Protein AF-A0A9W8CG31-F1 (afdb_monomer)

Structure (mmCIF, N/CA/C/O backbone):
data_AF-A0A9W8CG31-F1
#
_entry.id   AF-A0A9W8CG31-F1
#
loop_
_atom_site.group_PDB
_atom_site.id
_atom_site.type_symbol
_atom_site.label_atom_id
_atom_site.label_alt_id
_atom_site.label_comp_id
_atom_site.label_asym_id
_atom_site.label_entity_id
_atom_site.label_seq_id
_atom_site.pdbx_PDB_ins_code
_atom_site.Cartn_x
_atom_site.Cartn_y
_atom_site.Cartn_z
_atom_site.occupancy
_atom_site.B_iso_or_equiv
_atom_site.auth_seq_id
_atom_site.auth_comp_id
_atom_site.auth_asym_id
_atom_site.auth_atom_id
_atom_site.pdbx_PDB_model_num
ATOM 1 N N . ALA A 1 1 ? 11.411 -11.837 -3.229 1.00 66.38 1 ALA A N 1
ATOM 2 C CA . ALA A 1 1 ? 11.703 -10.771 -2.247 1.00 66.38 1 ALA A CA 1
ATOM 3 C C . ALA A 1 1 ? 10.637 -9.671 -2.267 1.00 66.38 1 ALA A C 1
ATOM 5 O O . ALA A 1 1 ? 9.938 -9.518 -1.277 1.00 66.38 1 ALA A O 1
ATOM 6 N N . SER A 1 2 ? 10.424 -8.975 -3.388 1.00 84.88 2 SER A N 1
ATOM 7 C CA . SER A 1 2 ? 9.658 -7.712 -3.421 1.00 84.88 2 SER A CA 1
ATOM 8 C C . SER A 1 2 ? 8.185 -7.811 -3.031 1.00 84.88 2 SER A C 1
ATOM 10 O O . SER A 1 2 ? 7.685 -6.908 -2.375 1.00 84.88 2 SER A O 1
ATOM 12 N N . ILE A 1 3 ? 7.493 -8.905 -3.372 1.00 92.00 3 ILE A N 1
ATOM 13 C CA . ILE A 1 3 ? 6.088 -9.112 -2.973 1.00 92.00 3 ILE A CA 1
ATOM 14 C C . ILE A 1 3 ? 5.961 -9.118 -1.443 1.00 92.00 3 ILE A C 1
ATOM 16 O O . ILE A 1 3 ? 5.177 -8.359 -0.885 1.00 92.00 3 ILE A O 1
ATOM 20 N N . ILE A 1 4 ? 6.774 -9.924 -0.754 1.00 92.81 4 ILE A N 1
ATOM 21 C CA . ILE A 1 4 ? 6.753 -10.003 0.714 1.00 92.81 4 ILE A CA 1
ATOM 22 C C . ILE A 1 4 ? 7.152 -8.658 1.320 1.00 92.81 4 ILE A C 1
ATOM 24 O O . ILE A 1 4 ? 6.493 -8.203 2.247 1.00 92.81 4 ILE A O 1
ATOM 28 N N . SER A 1 5 ? 8.169 -7.987 0.766 1.00 93.56 5 SER A N 1
ATOM 29 C CA . SER A 1 5 ? 8.567 -6.649 1.216 1.00 93.56 5 SER A CA 1
ATOM 30 C C . SER A 1 5 ? 7.391 -5.671 1.183 1.00 93.56 5 SER A C 1
ATOM 32 O O . SER A 1 5 ? 7.120 -5.027 2.188 1.00 93.56 5 SER A O 1
ATOM 34 N N . PHE A 1 6 ? 6.634 -5.613 0.082 1.00 95.88 6 PHE A N 1
ATOM 35 C CA . PHE A 1 6 ? 5.452 -4.753 0.006 1.00 95.88 6 PHE A CA 1
ATOM 36 C C . PHE A 1 6 ? 4.391 -5.132 1.045 1.00 95.88 6 PHE A C 1
ATOM 38 O O . PHE A 1 6 ? 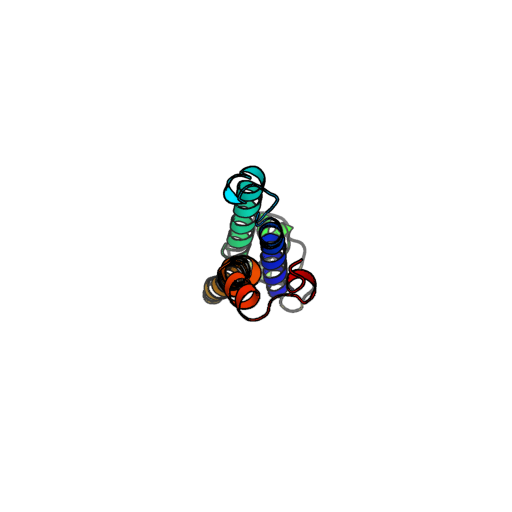3.947 -4.253 1.781 1.00 95.88 6 PHE A O 1
ATOM 45 N N . ILE A 1 7 ? 4.019 -6.415 1.149 1.00 96.56 7 ILE A N 1
ATOM 46 C CA . ILE A 1 7 ? 3.013 -6.879 2.126 1.00 96.56 7 ILE A CA 1
ATOM 47 C C . ILE A 1 7 ? 3.415 -6.464 3.542 1.00 96.56 7 ILE A C 1
ATOM 49 O O . ILE A 1 7 ? 2.649 -5.789 4.232 1.00 96.56 7 ILE A O 1
ATOM 53 N N . SER A 1 8 ? 4.626 -6.834 3.959 1.00 96.31 8 SER A N 1
ATOM 54 C CA . SER A 1 8 ? 5.114 -6.595 5.313 1.00 96.31 8 SER A CA 1
ATOM 55 C C . SER A 1 8 ? 5.219 -5.106 5.627 1.00 96.31 8 SER A C 1
ATOM 57 O O . SER A 1 8 ? 4.856 -4.687 6.723 1.00 96.31 8 SER A O 1
ATOM 59 N N . THR A 1 9 ? 5.664 -4.276 4.678 1.00 96.56 9 THR A N 1
ATOM 60 C CA . THR A 1 9 ? 5.772 -2.830 4.906 1.00 96.56 9 THR A CA 1
ATOM 61 C C . THR A 1 9 ? 4.398 -2.168 5.025 1.00 96.56 9 THR A C 1
ATOM 63 O O . THR A 1 9 ? 4.203 -1.374 5.944 1.00 96.56 9 THR A O 1
ATOM 66 N N . PHE A 1 10 ? 3.419 -2.518 4.179 1.00 97.94 10 PHE A N 1
ATOM 67 C CA . PHE A 1 10 ? 2.044 -2.018 4.334 1.00 97.94 10 PHE A CA 1
ATOM 68 C C . PHE A 1 10 ? 1.448 -2.419 5.691 1.00 97.94 10 PHE A C 1
ATOM 70 O O . PHE A 1 10 ? 0.864 -1.580 6.379 1.00 97.94 10 PHE A O 1
ATOM 77 N N . GLN A 1 11 ? 1.646 -3.672 6.114 1.00 96.94 11 GLN A N 1
ATOM 78 C CA . GLN A 1 11 ? 1.204 -4.157 7.424 1.00 96.94 11 GLN A CA 1
ATOM 79 C C . GLN A 1 11 ? 1.867 -3.394 8.572 1.00 96.94 11 GLN A C 1
ATOM 81 O O . GLN A 1 11 ? 1.181 -2.963 9.496 1.00 96.94 11 GLN A O 1
ATOM 86 N N . PHE A 1 12 ? 3.182 -3.181 8.502 1.00 96.69 12 PHE A N 1
ATOM 87 C CA . PHE A 1 12 ? 3.935 -2.459 9.522 1.00 96.69 12 PHE A CA 1
ATOM 88 C C . PHE A 1 12 ? 3.465 -1.007 9.667 1.00 96.69 12 PHE A C 1
ATOM 90 O O . PHE A 1 12 ? 3.160 -0.565 10.776 1.00 96.69 12 PHE A O 1
ATOM 97 N N . ILE A 1 13 ? 3.325 -0.288 8.546 1.00 97.06 13 ILE A N 1
ATOM 98 C CA . ILE A 1 13 ? 2.805 1.087 8.526 1.00 97.06 13 ILE A CA 1
ATOM 99 C C . ILE A 1 13 ? 1.403 1.130 9.145 1.00 97.06 13 ILE A C 1
ATOM 101 O O . ILE A 1 13 ? 1.113 1.981 9.987 1.00 97.06 13 ILE A O 1
ATOM 105 N N . ASN A 1 14 ? 0.534 0.190 8.764 1.00 97.19 14 ASN A N 1
ATOM 106 C CA . ASN A 1 14 ? -0.828 0.125 9.281 1.00 97.19 14 ASN A CA 1
ATOM 107 C C . ASN A 1 14 ? -0.886 -0.156 10.783 1.00 97.19 14 ASN A C 1
ATOM 109 O O . ASN A 1 14 ? -1.708 0.420 11.490 1.00 97.19 14 ASN A O 1
ATOM 113 N N . ASN A 1 15 ? 0.005 -1.009 11.283 1.00 94.69 15 ASN A N 1
ATOM 114 C CA . ASN A 1 15 ? 0.074 -1.355 12.697 1.00 94.69 15 ASN A CA 1
ATOM 115 C C . ASN A 1 15 ? 0.397 -0.129 13.569 1.00 94.69 15 ASN A C 1
ATOM 117 O O . ASN A 1 15 ? -0.142 0.024 14.666 1.00 94.69 15 ASN A O 1
ATOM 121 N N . GLY A 1 16 ? 1.209 0.794 13.041 1.00 91.56 16 GLY A N 1
ATOM 122 C CA . GLY A 1 16 ? 1.465 2.091 13.664 1.00 91.56 16 GLY A CA 1
ATOM 123 C C . GLY A 1 16 ? 0.190 2.914 13.881 1.00 91.56 16 GLY A C 1
ATOM 124 O O . GLY A 1 16 ? 0.033 3.529 14.934 1.00 91.56 16 GLY A O 1
ATOM 125 N N . LEU A 1 17 ? -0.761 2.886 12.943 1.00 92.44 17 LEU A N 1
ATOM 126 C CA . LEU A 1 17 ? -2.072 3.522 13.119 1.00 92.44 17 LEU A CA 1
ATOM 127 C C . LEU A 1 17 ? -2.958 2.724 14.089 1.00 92.44 17 LEU A C 1
ATOM 129 O O . LEU A 1 17 ? -3.563 3.304 14.993 1.00 92.44 17 LEU A O 1
ATOM 133 N N . LEU A 1 18 ? -2.987 1.397 13.938 1.00 92.50 18 LEU A N 1
ATOM 134 C CA . LEU A 1 18 ? -3.872 0.487 14.668 1.00 92.50 18 LEU A CA 1
ATOM 135 C C . LEU A 1 18 ? -3.716 0.594 16.196 1.00 92.50 18 LEU A C 1
ATOM 137 O O . LEU A 1 18 ? -4.702 0.645 16.931 1.00 92.50 18 LEU A O 1
ATOM 141 N N . PHE A 1 19 ? -2.484 0.695 16.695 1.00 87.44 19 PHE A N 1
ATOM 142 C CA . PHE A 1 19 ? -2.231 0.836 18.135 1.00 87.44 19 PHE A CA 1
ATOM 143 C C . PHE A 1 19 ? -2.480 2.244 18.687 1.00 87.44 19 PHE A C 1
ATOM 145 O O . PHE A 1 19 ? -2.463 2.450 19.900 1.00 87.44 19 PHE A O 1
ATOM 152 N N . ASN A 1 20 ? -2.736 3.225 17.821 1.00 89.50 20 ASN A N 1
ATOM 153 C CA . ASN A 1 20 ? -2.993 4.607 18.212 1.00 89.50 20 ASN A CA 1
ATOM 154 C C . ASN A 1 20 ? -4.484 4.972 18.236 1.00 89.50 20 ASN A C 1
ATOM 156 O O . ASN A 1 20 ? -4.819 6.123 18.528 1.00 89.50 20 ASN A O 1
ATOM 160 N N . TYR A 1 21 ? -5.389 4.015 17.998 1.00 87.38 21 TYR A N 1
ATOM 161 C CA . TYR A 1 21 ? -6.819 4.227 18.211 1.00 87.38 21 TYR A CA 1
ATOM 162 C C . TYR A 1 21 ? -7.106 4.574 19.680 1.00 87.38 21 TYR A C 1
ATOM 164 O O . TYR A 1 21 ? -7.091 3.717 20.564 1.00 87.38 21 TYR A O 1
ATOM 172 N N . GLY A 1 22 ? -7.378 5.855 19.939 1.00 74.00 22 GLY A N 1
ATOM 173 C CA . GLY A 1 22 ? -7.822 6.335 21.244 1.00 74.00 22 GLY A CA 1
ATOM 174 C C . GLY A 1 22 ? -9.179 5.743 21.631 1.00 74.00 22 GLY A C 1
ATOM 175 O O . GLY A 1 22 ? -10.060 5.588 20.784 1.00 74.00 22 GLY A O 1
ATOM 176 N N . HIS A 1 23 ? -9.341 5.409 22.913 1.00 70.88 23 HIS A N 1
ATOM 177 C CA . HIS A 1 23 ? -10.616 4.965 23.479 1.00 70.88 23 HIS A CA 1
ATOM 178 C C . HIS A 1 23 ? -10.906 5.690 24.804 1.00 70.88 23 HIS A C 1
ATOM 180 O O . HIS A 1 23 ? -11.329 6.834 24.779 1.00 70.88 23 HIS A O 1
ATOM 186 N N . LEU A 1 24 ? -10.723 5.049 25.968 1.00 73.06 24 LEU A N 1
ATOM 187 C CA . LEU A 1 24 ? -11.183 5.593 27.262 1.00 73.06 24 LEU A CA 1
ATOM 188 C C . LEU A 1 24 ? -10.287 6.704 27.834 1.00 73.06 24 LEU A C 1
ATOM 190 O O . LEU A 1 24 ? -10.796 7.615 28.472 1.00 73.06 24 LEU A O 1
ATOM 194 N N . HIS A 1 25 ? -8.969 6.623 27.626 1.00 79.94 25 HIS A N 1
ATOM 195 C CA . HIS A 1 25 ? -7.980 7.482 28.303 1.00 79.94 25 HIS A CA 1
ATOM 196 C C . HIS A 1 25 ? -7.211 8.410 27.352 1.00 79.94 25 HIS A C 1
ATOM 198 O O . HIS A 1 25 ? -6.226 9.024 27.749 1.00 79.94 25 HIS A O 1
ATOM 204 N N . ARG A 1 26 ? -7.606 8.483 26.076 1.00 81.81 26 ARG A N 1
ATOM 205 C CA . ARG A 1 26 ? -6.884 9.241 25.046 1.00 81.81 26 ARG A CA 1
ATOM 206 C C . ARG A 1 26 ? -7.865 9.886 24.078 1.00 81.81 26 ARG A C 1
ATOM 208 O O . ARG A 1 26 ? -8.888 9.288 23.753 1.00 81.81 26 ARG A O 1
ATOM 215 N N . ALA A 1 27 ? -7.515 11.078 23.596 1.00 84.88 27 ALA A N 1
ATOM 216 C CA . ALA A 1 27 ? -8.245 11.752 22.531 1.00 84.88 27 ALA A CA 1
ATOM 217 C C . ALA A 1 27 ? -8.340 10.880 21.267 1.00 84.88 27 ALA A C 1
ATOM 219 O O . ALA A 1 27 ? -7.519 9.987 21.035 1.00 84.88 27 ALA A O 1
ATOM 220 N N . ALA A 1 28 ? -9.347 11.158 20.441 1.00 86.94 28 ALA A N 1
ATOM 221 C CA . ALA A 1 28 ? -9.561 10.418 19.210 1.00 86.94 28 ALA A CA 1
ATOM 222 C C . ALA A 1 28 ? -8.354 10.523 18.262 1.00 86.94 28 ALA A C 1
ATOM 224 O O . ALA A 1 28 ? -7.733 11.579 18.130 1.00 86.94 28 ALA A O 1
ATOM 225 N N . TRP A 1 29 ? -8.053 9.416 17.584 1.00 87.69 29 TRP A N 1
ATOM 226 C CA . TRP A 1 29 ? -6.877 9.246 16.723 1.0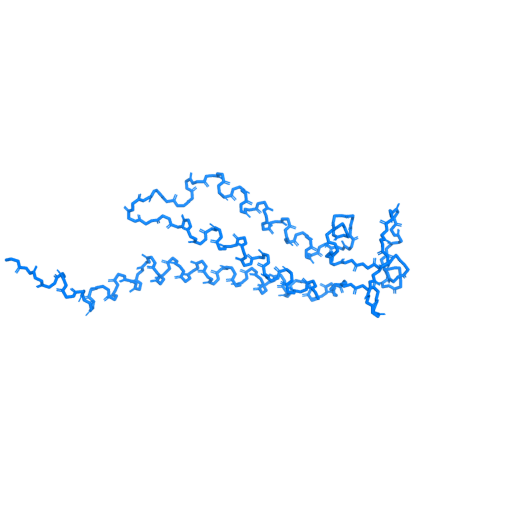0 87.69 29 TRP A CA 1
ATOM 227 C C . TRP A 1 29 ? -6.756 10.320 15.635 1.00 87.69 29 TRP A C 1
ATOM 229 O O . TRP A 1 29 ? -5.656 10.791 15.363 1.00 87.69 29 TRP A O 1
ATOM 239 N N . TYR A 1 30 ? -7.883 10.772 15.075 1.00 88.12 30 TYR A N 1
ATOM 240 C CA . TYR A 1 30 ? -7.911 11.766 14.001 1.00 88.12 30 TYR A CA 1
ATOM 241 C C . TYR A 1 30 ? -7.458 13.168 14.437 1.00 88.12 30 TYR A C 1
ATOM 243 O O . TYR A 1 30 ? -7.195 14.017 13.595 1.00 88.12 30 TYR A O 1
ATOM 251 N N . ARG A 1 31 ? -7.356 13.428 15.749 1.00 91.31 31 ARG A N 1
ATOM 252 C CA . ARG A 1 31 ? -6.803 14.687 16.275 1.00 91.31 31 ARG A CA 1
ATOM 253 C C . ARG A 1 31 ? -5.275 14.704 16.279 1.00 91.31 31 ARG A C 1
ATOM 255 O O . ARG A 1 31 ? -4.680 15.758 16.475 1.00 91.31 31 ARG A O 1
ATOM 262 N N . ASN A 1 32 ? -4.628 13.556 16.083 1.00 92.88 32 ASN A N 1
ATOM 263 C CA . ASN A 1 32 ? -3.178 13.475 15.973 1.00 92.88 32 ASN A CA 1
ATOM 264 C C . ASN A 1 32 ? -2.753 13.682 14.513 1.00 92.88 32 ASN A C 1
ATOM 266 O O . ASN A 1 32 ? -2.496 12.723 13.786 1.00 92.88 32 ASN A O 1
ATOM 270 N N . TYR A 1 33 ? -2.681 14.945 14.088 1.00 93.75 33 TYR A N 1
ATOM 271 C CA . TYR A 1 33 ? -2.330 15.301 12.710 1.00 93.75 33 TYR A CA 1
ATOM 272 C C . TYR A 1 33 ? -0.952 14.785 12.292 1.00 93.75 33 TYR A C 1
ATOM 274 O O . TYR A 1 33 ? -0.797 14.330 11.164 1.00 93.75 33 TYR A O 1
ATOM 282 N N . MET A 1 34 ? 0.028 14.782 13.200 1.00 94.25 34 MET A N 1
ATOM 283 C CA . MET A 1 34 ? 1.370 14.272 12.905 1.00 94.25 34 MET A CA 1
ATOM 284 C C . MET A 1 34 ? 1.330 12.787 12.524 1.00 94.25 34 MET A C 1
ATOM 286 O O . MET A 1 34 ? 1.908 12.396 11.513 1.00 94.25 34 MET A O 1
ATOM 290 N N . LEU A 1 35 ? 0.594 11.972 13.288 1.00 93.25 35 LEU A N 1
ATOM 291 C CA . LEU A 1 35 ? 0.398 10.557 12.969 1.00 93.25 35 LEU A CA 1
ATOM 292 C C . LEU A 1 35 ? -0.277 10.380 11.605 1.00 93.25 35 LEU A C 1
ATOM 294 O O . LEU A 1 35 ? 0.182 9.564 10.811 1.00 93.25 35 LEU A O 1
ATOM 298 N N . LEU A 1 36 ? -1.344 11.138 11.332 1.00 94.75 36 LEU A N 1
ATOM 299 C CA . LEU A 1 36 ? -2.076 11.041 10.067 1.00 94.75 36 LEU A CA 1
ATOM 300 C C . LEU A 1 36 ? -1.206 11.409 8.867 1.00 94.75 36 LEU A C 1
ATOM 302 O O . LEU A 1 36 ? -1.220 10.691 7.872 1.00 94.75 36 LEU A O 1
ATOM 306 N N . ILE A 1 37 ? -0.442 12.498 8.970 1.00 97.00 37 ILE A N 1
ATOM 307 C CA . ILE A 1 37 ? 0.439 12.978 7.901 1.00 97.00 37 ILE A CA 1
ATOM 308 C C . ILE A 1 37 ? 1.522 11.941 7.607 1.00 97.00 37 ILE A C 1
ATOM 310 O O . ILE A 1 37 ? 1.700 11.558 6.453 1.00 97.00 37 ILE A O 1
ATOM 314 N N . VAL A 1 38 ? 2.212 11.441 8.639 1.00 96.50 38 VAL A N 1
ATOM 315 C CA . VAL A 1 38 ? 3.273 10.436 8.467 1.00 96.50 38 VAL A CA 1
ATOM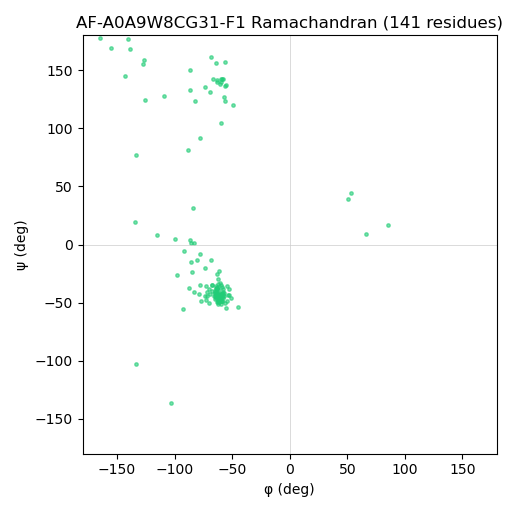 316 C C . VAL A 1 38 ? 2.703 9.134 7.909 1.00 96.50 38 VAL A C 1
ATOM 318 O O . VAL A 1 38 ? 3.256 8.577 6.964 1.00 96.50 38 VAL A O 1
ATOM 321 N N . TRP A 1 39 ? 1.578 8.660 8.445 1.00 96.50 39 TRP A N 1
ATOM 322 C CA . TRP A 1 39 ? 0.929 7.446 7.958 1.00 96.50 39 TRP A CA 1
ATOM 323 C C . TRP A 1 39 ? 0.497 7.583 6.494 1.00 96.50 39 TRP A C 1
ATOM 325 O O . TRP A 1 39 ? 0.836 6.727 5.678 1.00 96.50 39 TRP A O 1
ATOM 335 N N . ALA A 1 40 ? -0.182 8.677 6.138 1.00 97.19 40 ALA A N 1
ATOM 336 C CA . ALA A 1 40 ? -0.634 8.924 4.772 1.00 97.19 40 ALA A CA 1
ATOM 337 C C . ALA A 1 40 ? 0.550 9.024 3.805 1.00 97.19 40 ALA A C 1
ATOM 339 O O . ALA A 1 40 ? 0.533 8.384 2.755 1.00 97.19 40 ALA A O 1
ATOM 340 N N . PHE A 1 41 ? 1.604 9.755 4.182 1.00 98.06 41 PHE A N 1
ATOM 341 C CA . PHE A 1 41 ? 2.834 9.840 3.401 1.00 98.06 41 PHE A CA 1
ATOM 342 C C . PHE A 1 41 ? 3.433 8.456 3.137 1.00 98.06 41 PHE A C 1
ATOM 344 O O . PHE A 1 41 ? 3.702 8.123 1.987 1.00 98.06 41 PHE A O 1
ATOM 351 N N . LEU A 1 42 ? 3.595 7.624 4.171 1.00 97.69 42 LEU A N 1
ATOM 352 C CA . LEU A 1 42 ? 4.187 6.292 4.027 1.00 97.69 42 LEU A CA 1
ATOM 353 C C . LEU A 1 42 ? 3.322 5.364 3.162 1.00 97.69 42 LEU A C 1
ATOM 355 O O . LEU A 1 42 ? 3.852 4.638 2.323 1.00 97.69 42 LEU A O 1
ATOM 359 N N . VAL A 1 43 ? 1.994 5.405 3.314 1.00 97.88 43 VAL A N 1
ATOM 360 C CA . VAL A 1 43 ? 1.066 4.621 2.480 1.00 97.88 43 VAL A CA 1
ATOM 361 C C . VAL A 1 43 ? 1.120 5.070 1.020 1.00 97.88 43 VAL A C 1
ATOM 363 O O . VAL A 1 43 ? 1.181 4.222 0.127 1.00 97.88 43 VAL A O 1
ATOM 366 N N . ILE A 1 44 ? 1.130 6.381 0.760 1.00 97.94 44 ILE A N 1
ATOM 367 C CA . ILE A 1 44 ? 1.242 6.943 -0.593 1.00 97.94 44 ILE A CA 1
ATOM 368 C C . ILE A 1 44 ? 2.595 6.578 -1.203 1.00 97.94 44 ILE A C 1
ATOM 370 O O . ILE A 1 44 ? 2.643 6.094 -2.332 1.00 97.94 44 ILE A O 1
ATOM 374 N N . PHE A 1 45 ? 3.681 6.738 -0.449 1.00 96.69 45 PHE A N 1
ATOM 375 C CA . PHE A 1 45 ? 5.032 6.405 -0.884 1.00 96.69 45 PHE A CA 1
ATOM 376 C C . PHE A 1 45 ? 5.148 4.926 -1.269 1.00 96.69 45 PHE A C 1
ATOM 378 O O . PHE A 1 45 ? 5.590 4.603 -2.371 1.00 96.69 45 PHE A O 1
ATOM 385 N N . MET A 1 46 ? 4.669 4.013 -0.420 1.00 96.50 46 MET A N 1
ATOM 386 C CA . MET A 1 46 ? 4.689 2.581 -0.730 1.00 96.50 46 MET A CA 1
ATOM 387 C C . MET A 1 46 ? 3.754 2.210 -1.885 1.00 96.50 46 MET A C 1
ATOM 389 O O . MET A 1 46 ? 4.091 1.341 -2.689 1.00 96.50 46 MET A O 1
ATOM 393 N N . SER A 1 47 ? 2.609 2.887 -2.014 1.00 96.94 47 SER A N 1
ATOM 394 C CA . SER A 1 47 ? 1.700 2.708 -3.154 1.00 96.94 47 SER A CA 1
ATOM 395 C C . SER A 1 47 ? 2.353 3.145 -4.463 1.00 96.94 47 SER A C 1
ATOM 397 O O . SER A 1 47 ? 2.275 2.421 -5.452 1.00 96.94 47 SER A O 1
ATOM 399 N N . TYR A 1 48 ? 3.056 4.279 -4.457 1.00 95.94 48 TYR A N 1
ATOM 400 C CA . TYR A 1 48 ? 3.828 4.757 -5.599 1.00 95.94 48 TYR A CA 1
ATOM 401 C C . TYR A 1 48 ? 4.910 3.747 -5.992 1.00 95.94 48 TYR A C 1
ATOM 403 O O . TYR A 1 48 ? 4.976 3.343 -7.148 1.00 95.94 48 TYR A O 1
ATOM 411 N N . MET A 1 49 ? 5.695 3.262 -5.029 1.00 95.06 49 MET A N 1
ATOM 412 C CA . MET A 1 49 ? 6.756 2.277 -5.272 1.00 95.06 49 MET A CA 1
ATOM 413 C C . MET A 1 49 ? 6.229 0.956 -5.855 1.00 95.06 49 MET A C 1
ATOM 415 O O . MET A 1 49 ? 6.916 0.310 -6.647 1.00 95.06 49 MET A O 1
ATOM 419 N N . LEU A 1 50 ? 5.011 0.550 -5.483 1.00 96.00 50 LEU A N 1
ATOM 420 C CA . LEU A 1 50 ? 4.375 -0.663 -5.993 1.00 96.00 50 LEU A CA 1
ATOM 421 C C . LEU A 1 50 ? 3.770 -0.482 -7.393 1.00 96.00 50 LEU A C 1
ATOM 423 O O . LEU A 1 50 ? 3.871 -1.382 -8.227 1.00 96.00 50 LEU A O 1
ATOM 427 N N . LEU A 1 51 ? 3.099 0.643 -7.641 1.00 95.50 51 LEU A N 1
ATOM 428 C CA . LEU A 1 51 ? 2.325 0.855 -8.866 1.00 95.50 51 LEU A CA 1
ATOM 429 C C . LEU A 1 51 ? 3.171 1.423 -10.010 1.00 95.50 51 LEU A C 1
ATOM 431 O O . LEU A 1 51 ? 2.976 1.027 -11.164 1.00 95.50 51 LEU A O 1
ATOM 435 N N . ALA A 1 52 ? 4.114 2.315 -9.702 1.00 94.12 52 ALA A N 1
ATOM 436 C CA . ALA A 1 52 ? 4.939 2.977 -10.700 1.00 94.12 52 ALA A CA 1
ATOM 437 C C . ALA A 1 52 ? 5.831 1.989 -11.462 1.00 94.12 52 ALA A C 1
ATOM 439 O O . ALA A 1 52 ? 6.170 0.901 -10.988 1.00 94.12 52 ALA A O 1
ATOM 440 N N . ASP A 1 53 ? 6.215 2.395 -12.669 1.00 93.75 53 ASP A N 1
ATOM 441 C CA . ASP A 1 53 ? 7.242 1.709 -13.443 1.00 93.75 53 ASP A CA 1
ATOM 442 C C . ASP A 1 53 ? 8.631 1.856 -12.798 1.00 93.75 53 ASP A C 1
ATOM 444 O O . ASP A 1 53 ? 8.818 2.735 -11.944 1.00 93.75 53 ASP A O 1
ATOM 448 N N . PRO A 1 54 ? 9.597 0.986 -13.168 1.00 93.38 54 PRO A N 1
ATOM 449 C CA . PRO A 1 54 ? 10.949 1.028 -12.628 1.00 93.38 54 PRO A CA 1
ATOM 450 C C . PRO A 1 54 ? 11.523 2.443 -12.703 1.00 93.38 54 PRO A C 1
ATOM 452 O O . PRO A 1 54 ? 11.626 3.045 -13.770 1.00 93.38 54 PRO A O 1
ATOM 455 N N . ASN A 1 55 ? 11.868 2.989 -11.543 1.00 93.12 55 ASN A N 1
ATOM 456 C CA . ASN A 1 55 ? 12.330 4.363 -11.394 1.00 93.12 55 ASN A CA 1
ATOM 457 C C . ASN A 1 55 ? 13.502 4.422 -10.412 1.00 93.12 55 ASN A C 1
ATOM 459 O O . ASN A 1 55 ? 13.781 3.455 -9.704 1.00 93.12 55 ASN A O 1
ATOM 463 N N . ARG A 1 56 ? 14.188 5.568 -10.357 1.00 93.31 56 ARG A N 1
ATOM 464 C CA . ARG A 1 56 ? 15.388 5.760 -9.524 1.00 93.31 56 ARG A CA 1
ATOM 465 C C . ARG A 1 56 ? 15.162 5.384 -8.061 1.00 93.31 56 ARG A C 1
ATOM 467 O O . ARG A 1 56 ? 15.995 4.697 -7.481 1.00 93.31 56 ARG A O 1
ATOM 474 N N . ILE A 1 57 ? 14.028 5.789 -7.493 1.00 93.12 57 ILE A N 1
ATOM 475 C CA . ILE A 1 57 ? 13.694 5.524 -6.090 1.00 93.12 57 ILE A CA 1
ATOM 476 C C . ILE A 1 57 ? 13.406 4.028 -5.907 1.00 93.12 57 ILE A C 1
ATOM 478 O O . ILE A 1 57 ? 14.043 3.387 -5.077 1.00 93.12 57 ILE A O 1
ATOM 482 N N . GLY A 1 58 ? 12.538 3.448 -6.743 1.00 92.06 58 GLY A N 1
ATOM 483 C CA . GLY A 1 58 ? 12.265 2.004 -6.817 1.00 92.06 58 GLY A CA 1
ATOM 484 C C . GLY A 1 58 ? 13.539 1.168 -6.803 1.00 92.06 58 GLY A C 1
ATOM 485 O O . GLY A 1 58 ? 13.741 0.311 -5.944 1.00 92.06 58 GLY A O 1
ATOM 486 N N . CYS A 1 59 ? 14.445 1.494 -7.717 1.00 92.69 59 CYS A N 1
ATOM 487 C CA . CYS A 1 59 ? 15.714 0.810 -7.888 1.00 92.69 59 CYS A CA 1
ATOM 488 C C . CYS A 1 59 ? 16.688 1.010 -6.724 1.00 92.69 59 CYS A C 1
ATOM 490 O O . CYS A 1 59 ? 17.376 0.054 -6.373 1.00 92.69 59 CYS A O 1
ATOM 492 N N . ALA A 1 60 ? 16.714 2.186 -6.088 1.00 92.56 60 ALA A N 1
ATOM 493 C CA . ALA A 1 60 ? 17.538 2.428 -4.902 1.00 92.56 60 ALA A CA 1
ATOM 494 C C . ALA A 1 60 ? 17.148 1.502 -3.737 1.00 92.56 60 ALA A C 1
ATOM 496 O O . ALA A 1 60 ? 18.016 0.954 -3.064 1.00 92.56 60 ALA A O 1
ATOM 497 N N . PHE A 1 61 ? 15.848 1.245 -3.556 1.00 91.38 61 PHE A N 1
ATOM 498 C CA . PHE A 1 61 ? 15.339 0.276 -2.574 1.00 91.38 61 PHE A CA 1
ATOM 499 C C . PHE A 1 61 ? 15.298 -1.168 -3.097 1.00 91.38 61 PHE A C 1
ATOM 501 O O . PHE A 1 61 ? 14.836 -2.068 -2.396 1.00 91.38 61 PHE A O 1
ATOM 508 N N . ARG A 1 62 ? 15.745 -1.403 -4.338 1.00 92.12 62 ARG A N 1
ATOM 509 C CA . ARG A 1 62 ? 15.617 -2.678 -5.060 1.00 92.12 62 ARG A CA 1
ATOM 510 C C . ARG A 1 62 ? 14.186 -3.233 -5.048 1.00 92.12 62 ARG A C 1
ATOM 512 O O . ARG A 1 62 ? 13.970 -4.439 -4.938 1.00 92.12 62 ARG A O 1
ATOM 519 N N . LEU A 1 63 ? 13.196 -2.356 -5.185 1.00 92.88 63 LEU A N 1
ATOM 520 C CA . LEU A 1 63 ? 11.778 -2.688 -5.288 1.00 92.88 63 LEU A CA 1
ATOM 521 C C . LEU A 1 63 ? 11.285 -2.434 -6.712 1.00 92.88 63 LEU A C 1
ATOM 523 O O . LEU A 1 63 ? 11.445 -1.337 -7.241 1.00 92.88 63 LEU A O 1
ATOM 527 N N . ASN A 1 64 ? 10.650 -3.447 -7.308 1.00 92.25 64 ASN A N 1
ATOM 528 C CA . ASN A 1 64 ? 10.049 -3.370 -8.641 1.00 92.25 64 ASN A CA 1
ATOM 529 C C . ASN A 1 64 ? 11.042 -2.865 -9.714 1.00 92.25 64 ASN A C 1
ATOM 531 O O . ASN A 1 64 ? 10.730 -1.989 -10.516 1.00 92.25 64 ASN A O 1
ATOM 535 N N . CYS A 1 65 ? 12.266 -3.394 -9.689 1.00 93.38 65 CYS A N 1
ATOM 536 C CA . CYS A 1 65 ? 13.381 -2.987 -10.538 1.00 93.38 65 CYS A CA 1
ATOM 537 C C . CYS A 1 65 ? 14.200 -4.217 -10.999 1.00 93.38 65 CYS A C 1
ATOM 539 O O . CYS A 1 65 ? 13.882 -5.358 -10.658 1.00 93.38 65 CYS A O 1
ATOM 541 N N . GLY A 1 66 ? 15.214 -4.010 -11.837 1.00 94.12 66 GLY A N 1
ATOM 542 C CA . GLY A 1 66 ? 16.080 -5.052 -12.383 1.00 94.12 66 GLY A CA 1
ATOM 543 C C . GLY A 1 66 ? 17.356 -4.485 -12.993 1.00 94.12 66 GLY A C 1
ATOM 544 O O . GLY A 1 66 ? 17.545 -3.270 -13.039 1.00 94.12 66 GLY A O 1
ATOM 545 N N . THR A 1 67 ? 18.222 -5.375 -13.467 1.00 94.69 67 THR A N 1
ATOM 546 C CA . THR A 1 67 ? 19.436 -5.037 -14.218 1.00 94.69 67 THR A CA 1
ATOM 547 C C . THR A 1 67 ? 19.070 -4.249 -15.488 1.00 94.69 67 THR A C 1
ATOM 549 O O . THR A 1 67 ? 18.071 -4.589 -16.128 1.00 94.69 67 THR A O 1
ATOM 552 N N . PRO A 1 68 ? 19.858 -3.238 -15.912 1.00 94.56 68 PRO A N 1
ATOM 553 C CA . PRO A 1 68 ? 19.500 -2.376 -17.043 1.00 94.56 68 PRO A CA 1
ATOM 554 C C . PRO A 1 68 ? 19.164 -3.119 -18.345 1.00 94.56 68 PRO A C 1
ATOM 556 O O . PRO A 1 68 ? 18.159 -2.805 -18.974 1.00 94.56 68 PRO A O 1
ATOM 559 N N . SER A 1 69 ? 19.952 -4.135 -18.714 1.00 93.44 69 SER A N 1
ATOM 560 C CA . SER A 1 69 ? 19.718 -4.953 -19.916 1.00 93.44 69 SER A CA 1
ATOM 561 C C . SER A 1 69 ? 18.416 -5.754 -19.846 1.00 93.44 69 SER A C 1
ATOM 563 O O . SER A 1 69 ? 17.701 -5.889 -20.835 1.00 93.44 69 SER A O 1
ATOM 565 N N . VAL A 1 70 ? 18.074 -6.256 -18.659 1.00 94.56 70 VAL A N 1
ATOM 566 C CA . VAL A 1 70 ? 16.837 -7.007 -18.428 1.00 94.56 70 VAL A CA 1
ATOM 567 C C . VAL A 1 70 ? 15.631 -6.073 -18.470 1.00 94.56 70 VAL A C 1
ATOM 569 O O . VAL A 1 70 ? 14.622 -6.410 -19.079 1.00 94.56 70 VAL A O 1
ATOM 572 N N . LEU A 1 71 ? 15.731 -4.874 -17.889 1.00 94.12 71 LEU A N 1
ATOM 573 C CA . LEU A 1 71 ? 14.665 -3.872 -17.972 1.00 94.12 71 LEU A CA 1
ATOM 574 C C . LEU A 1 71 ? 14.358 -3.483 -19.425 1.00 94.12 71 LEU A C 1
ATOM 576 O O . LEU A 1 71 ? 13.188 -3.421 -19.796 1.00 94.12 71 LEU A O 1
ATOM 580 N N . GLU A 1 72 ? 15.391 -3.296 -20.247 1.00 94.88 72 GLU A N 1
ATOM 581 C CA . GLU A 1 72 ? 15.245 -3.030 -21.682 1.00 94.88 72 GLU A CA 1
ATOM 582 C C . GLU A 1 72 ? 14.567 -4.205 -22.408 1.00 94.88 72 GLU A C 1
ATOM 584 O O . GLU A 1 72 ? 13.615 -3.996 -23.158 1.00 94.88 72 GLU A O 1
ATOM 589 N N . SER A 1 73 ? 14.949 -5.450 -22.091 1.00 94.19 73 SER A N 1
ATOM 590 C CA . SER A 1 73 ? 14.295 -6.650 -22.645 1.00 94.19 73 SER A CA 1
ATOM 591 C C . SER A 1 73 ? 12.817 -6.794 -22.250 1.00 94.19 73 SER A C 1
ATOM 593 O O . SER A 1 73 ? 12.032 -7.392 -22.981 1.00 94.19 73 SER A O 1
ATOM 595 N N . LEU A 1 74 ? 12.419 -6.214 -21.113 1.00 93.31 74 LEU A N 1
ATOM 596 C CA . LEU A 1 74 ? 11.032 -6.164 -20.640 1.00 93.31 74 LEU A CA 1
ATOM 597 C C . LEU A 1 74 ? 10.226 -5.007 -21.262 1.00 93.31 74 LEU A C 1
ATOM 599 O O . LEU A 1 74 ? 9.054 -4.832 -20.924 1.00 93.31 74 LEU A O 1
ATOM 603 N N . GLY A 1 75 ? 10.835 -4.212 -22.149 1.00 94.25 75 GLY A N 1
ATOM 604 C CA . GLY A 1 75 ? 10.198 -3.085 -22.832 1.00 94.25 75 GLY A CA 1
ATOM 605 C C . GLY A 1 75 ? 10.213 -1.771 -22.046 1.00 94.25 75 GLY A C 1
ATOM 606 O O . GLY A 1 75 ? 9.442 -0.865 -22.362 1.00 94.25 75 GLY A O 1
ATOM 607 N N . TYR A 1 76 ? 11.055 -1.648 -21.014 1.00 93.75 76 TYR A N 1
ATOM 608 C CA . TYR A 1 76 ? 11.266 -0.379 -20.314 1.00 93.75 76 TYR A CA 1
ATOM 609 C C . TYR A 1 76 ? 12.352 0.460 -20.993 1.00 93.75 76 TYR A C 1
ATOM 611 O O . TYR A 1 76 ? 13.295 -0.097 -21.556 1.00 93.75 76 TYR A O 1
ATOM 619 N N . PRO A 1 77 ? 12.274 1.803 -20.917 1.00 92.56 77 PRO A N 1
ATOM 620 C CA . PRO A 1 77 ? 13.348 2.650 -21.411 1.00 92.56 77 PRO A CA 1
ATOM 621 C C . PRO A 1 77 ? 14.646 2.344 -20.663 1.00 92.56 77 PRO A C 1
ATOM 623 O O . PRO A 1 77 ? 14.646 2.155 -19.441 1.00 92.56 77 PRO A O 1
ATOM 626 N N . LYS A 1 78 ? 15.759 2.333 -21.401 1.00 91.81 78 LYS A N 1
ATOM 627 C CA . LYS A 1 78 ? 17.085 2.112 -20.829 1.00 91.81 78 LYS A CA 1
ATOM 628 C C . LYS A 1 78 ? 17.364 3.148 -19.725 1.00 91.81 78 LYS A C 1
ATOM 630 O O . LYS A 1 78 ? 17.306 4.352 -19.995 1.00 91.81 78 LYS A O 1
ATOM 635 N N . PRO A 1 79 ? 17.670 2.719 -18.488 1.00 93.12 79 PRO A N 1
ATOM 636 C CA . PRO A 1 79 ? 17.944 3.639 -17.390 1.00 93.12 79 PRO A CA 1
ATOM 637 C C . PRO A 1 79 ? 19.143 4.551 -17.682 1.00 93.12 79 PRO A C 1
ATOM 639 O O . PRO A 1 79 ? 20.178 4.094 -18.160 1.00 93.12 79 PRO A O 1
ATOM 642 N N . THR A 1 80 ? 19.030 5.836 -17.334 1.00 93.25 80 THR A N 1
ATOM 643 C CA . THR A 1 80 ? 20.122 6.828 -17.465 1.00 93.25 80 THR A CA 1
ATOM 644 C C . THR A 1 80 ? 21.055 6.874 -16.253 1.00 93.25 80 THR A C 1
ATOM 646 O O . THR A 1 80 ? 21.931 7.729 -16.169 1.00 93.25 80 THR A O 1
ATOM 649 N N . TRP A 1 81 ? 20.844 5.995 -15.275 1.00 92.81 81 TRP A N 1
ATOM 650 C CA . TRP A 1 81 ? 21.597 5.927 -14.026 1.00 92.81 81 TRP A CA 1
ATOM 651 C C . TRP A 1 81 ? 22.138 4.516 -13.810 1.00 92.81 81 TRP A C 1
ATOM 653 O O . TRP A 1 81 ? 21.613 3.545 -14.357 1.00 92.81 81 TRP A O 1
ATOM 663 N N . TYR A 1 82 ? 23.177 4.406 -12.984 1.00 93.12 82 TYR A N 1
ATOM 664 C CA . TYR A 1 82 ? 23.755 3.117 -12.628 1.00 93.12 82 TYR A CA 1
ATOM 665 C C . TYR A 1 82 ? 22.796 2.306 -11.748 1.00 93.12 82 TYR A C 1
ATOM 667 O O . TYR A 1 82 ? 22.271 2.807 -10.752 1.00 93.12 82 TYR A O 1
ATOM 675 N N . ILE A 1 83 ? 22.584 1.044 -12.121 1.00 93.25 83 ILE A N 1
ATOM 676 C CA . ILE A 1 83 ? 21.862 0.052 -11.327 1.00 93.25 83 ILE A CA 1
ATOM 677 C C . ILE A 1 83 ? 22.788 -1.147 -11.191 1.00 93.25 83 ILE A C 1
ATOM 679 O O . ILE A 1 83 ? 23.247 -1.700 -12.190 1.00 93.25 83 ILE A O 1
ATOM 683 N N . GLU A 1 84 ? 23.050 -1.538 -9.953 1.00 91.12 84 GLU A N 1
ATOM 684 C CA . GLU A 1 84 ? 23.866 -2.708 -9.666 1.00 91.12 84 GLU A CA 1
ATOM 685 C C . GLU A 1 84 ? 23.197 -3.987 -10.208 1.00 91.12 84 GLU A C 1
ATOM 687 O O . GLU A 1 84 ? 21.972 -4.128 -10.088 1.00 91.12 84 GLU A O 1
ATOM 692 N N . PRO A 1 85 ? 23.964 -4.925 -10.796 1.00 91.81 85 PRO A N 1
ATOM 693 C CA . PRO A 1 85 ? 23.413 -6.175 -11.297 1.00 91.81 85 PRO A CA 1
ATOM 694 C C . PRO A 1 85 ? 22.664 -6.955 -10.214 1.00 91.81 85 PRO A C 1
ATOM 696 O O . PRO A 1 85 ? 23.118 -7.098 -9.077 1.00 91.81 85 PRO A O 1
ATOM 699 N N . TYR A 1 86 ? 21.498 -7.481 -10.574 1.00 91.00 86 TYR A N 1
ATOM 700 C CA . TYR A 1 86 ? 20.696 -8.283 -9.660 1.00 91.00 86 TYR A CA 1
ATOM 701 C C . TYR A 1 86 ? 21.316 -9.668 -9.464 1.00 91.00 86 TYR A C 1
ATOM 703 O O . TYR A 1 86 ? 21.684 -10.341 -10.422 1.00 91.00 86 TYR A O 1
ATOM 711 N N . ASN A 1 87 ? 21.367 -10.124 -8.212 1.00 88.88 87 ASN A N 1
ATOM 712 C CA . ASN A 1 87 ? 21.927 -11.421 -7.822 1.00 88.88 87 ASN A CA 1
ATOM 713 C C . ASN A 1 87 ? 20.931 -12.589 -7.971 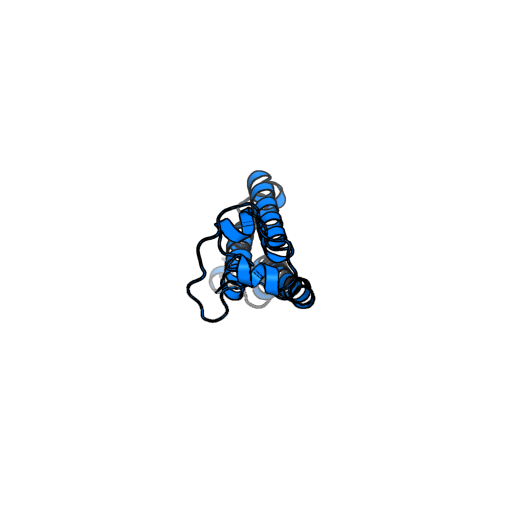1.00 88.88 87 ASN A C 1
ATOM 715 O O . ASN A 1 87 ? 20.953 -13.534 -7.184 1.00 88.88 87 ASN A O 1
ATOM 719 N N . ASN A 1 88 ? 20.015 -12.516 -8.936 1.00 87.62 88 ASN A N 1
ATOM 720 C CA . ASN A 1 88 ? 19.039 -13.567 -9.201 1.00 87.62 88 ASN A CA 1
ATOM 721 C C . ASN A 1 88 ? 19.067 -13.983 -10.674 1.00 87.62 88 ASN A C 1
ATOM 723 O O . ASN A 1 88 ? 19.430 -13.200 -11.544 1.00 87.62 88 ASN A O 1
ATOM 727 N N . ILE A 1 89 ? 18.639 -15.217 -10.954 1.00 89.69 89 ILE A N 1
ATOM 728 C CA . ILE A 1 89 ? 18.676 -15.801 -12.308 1.00 89.69 89 ILE A CA 1
ATOM 729 C C . ILE A 1 89 ? 17.844 -14.974 -13.301 1.00 89.69 89 ILE A C 1
ATOM 731 O O . ILE A 1 89 ? 18.219 -14.826 -14.457 1.00 89.69 89 ILE A O 1
ATOM 735 N N . LEU A 1 90 ? 16.731 -14.396 -12.839 1.00 90.56 90 LEU A N 1
ATOM 736 C CA . LEU A 1 90 ? 15.870 -13.545 -13.664 1.00 90.56 90 LEU A CA 1
ATOM 737 C C . LEU A 1 90 ? 16.475 -12.158 -13.939 1.00 90.56 90 LEU A C 1
ATOM 739 O O . LEU A 1 90 ? 16.032 -11.475 -14.851 1.00 90.56 90 LEU A O 1
ATOM 743 N N . GLY A 1 91 ? 17.431 -11.692 -13.136 1.00 92.75 91 GLY A N 1
ATOM 744 C CA . GLY A 1 91 ? 17.993 -10.343 -13.217 1.00 92.75 91 GLY A CA 1
ATOM 745 C C . GLY A 1 91 ? 17.017 -9.204 -12.879 1.00 92.75 91 GLY A C 1
ATOM 746 O O . GLY A 1 91 ? 17.346 -8.040 -13.102 1.00 92.75 91 GLY A O 1
ATOM 747 N N . HIS A 1 92 ? 15.816 -9.492 -12.363 1.00 93.88 92 HIS A N 1
ATOM 748 C CA . HIS A 1 92 ? 14.836 -8.479 -11.964 1.00 93.88 92 HIS A CA 1
ATOM 749 C C . HIS A 1 92 ? 13.862 -8.977 -10.891 1.00 93.88 92 HIS A C 1
ATOM 751 O O . HIS A 1 92 ? 13.782 -10.166 -10.576 1.00 93.88 92 HIS A O 1
ATOM 757 N N . ASN A 1 93 ? 13.095 -8.047 -10.327 1.00 93.75 93 ASN A N 1
ATOM 758 C CA . ASN A 1 93 ? 11.952 -8.316 -9.457 1.00 93.75 93 ASN A CA 1
ATOM 759 C C . ASN A 1 93 ? 10.710 -7.473 -9.810 1.00 93.75 93 ASN A C 1
ATOM 761 O O . ASN A 1 93 ? 9.803 -7.306 -8.991 1.00 93.75 93 ASN A O 1
ATOM 765 N N . VAL A 1 94 ? 10.690 -6.945 -11.038 1.00 93.81 94 VAL A N 1
ATOM 766 C CA . VAL A 1 94 ? 9.568 -6.197 -11.609 1.00 93.81 94 VAL A CA 1
ATOM 767 C C . VAL A 1 94 ? 8.284 -7.028 -11.589 1.00 93.81 94 VAL A C 1
ATOM 769 O O . VAL A 1 94 ? 8.244 -8.144 -12.105 1.00 93.81 94 VAL A O 1
ATOM 772 N N . ILE A 1 95 ? 7.223 -6.462 -11.019 1.00 94.06 95 ILE A N 1
ATOM 773 C CA . ILE A 1 95 ? 5.886 -7.058 -10.996 1.00 94.06 95 ILE A CA 1
ATOM 774 C C . ILE A 1 95 ? 5.162 -6.658 -12.293 1.00 94.06 95 ILE A C 1
ATOM 776 O O . ILE A 1 95 ? 5.172 -5.468 -12.628 1.00 94.06 95 ILE A O 1
ATOM 780 N N . PRO A 1 96 ? 4.501 -7.587 -13.013 1.00 92.94 96 PRO A N 1
ATOM 781 C CA . PRO A 1 96 ? 3.730 -7.260 -14.213 1.00 92.94 96 PRO A CA 1
ATOM 782 C C . PRO A 1 96 ? 2.665 -6.190 -13.951 1.00 92.94 96 PRO A C 1
ATOM 784 O O . PRO A 1 96 ? 1.943 -6.267 -12.953 1.00 92.94 96 PRO A O 1
ATOM 787 N N . LYS A 1 97 ? 2.522 -5.220 -14.866 1.00 89.94 97 LYS A N 1
ATOM 788 C CA . LYS A 1 97 ? 1.626 -4.054 -14.709 1.00 89.94 97 LYS A CA 1
ATOM 789 C C . LYS A 1 97 ? 0.193 -4.444 -14.321 1.00 89.94 97 LYS A C 1
ATOM 791 O O . LYS A 1 97 ? -0.354 -3.896 -13.369 1.00 89.94 97 LYS A O 1
ATOM 796 N N . ALA A 1 98 ? -0.376 -5.449 -14.991 1.00 89.75 98 ALA A N 1
ATOM 797 C CA . ALA A 1 98 ? -1.732 -5.938 -14.720 1.00 89.75 98 ALA A CA 1
ATOM 798 C C . ALA A 1 98 ? -1.907 -6.513 -13.299 1.00 89.75 98 ALA A C 1
ATOM 800 O O . ALA A 1 98 ? -2.989 -6.434 -12.716 1.00 89.75 98 ALA A O 1
ATOM 801 N N . SER A 1 99 ? -0.842 -7.073 -12.719 1.00 93.81 99 SER A N 1
ATOM 802 C CA . SER A 1 99 ? -0.868 -7.677 -11.385 1.00 93.81 99 SER A CA 1
ATOM 803 C C . SER A 1 99 ? -0.652 -6.657 -10.266 1.00 93.81 99 SER A C 1
ATOM 805 O O . SER A 1 99 ? -1.106 -6.894 -9.148 1.00 93.81 99 SER A O 1
ATOM 807 N N . ARG A 1 100 ? -0.010 -5.511 -10.544 1.00 95.00 100 ARG A N 1
ATOM 808 C CA . ARG A 1 100 ? 0.298 -4.480 -9.534 1.00 95.00 100 ARG A CA 1
ATOM 809 C C . ARG A 1 100 ? -0.953 -3.938 -8.854 1.00 95.00 100 ARG A C 1
ATOM 811 O O . ARG A 1 100 ? -0.981 -3.870 -7.632 1.00 95.00 100 ARG A O 1
ATOM 818 N N . TYR A 1 101 ? -2.000 -3.620 -9.616 1.00 95.06 101 TYR A N 1
ATOM 819 C CA . TYR A 1 101 ? -3.250 -3.088 -9.059 1.00 95.06 101 TYR A CA 1
ATOM 820 C C . TYR A 1 101 ? -4.002 -4.112 -8.211 1.00 95.06 101 TYR A C 1
ATOM 822 O O . TYR A 1 101 ? -4.500 -3.772 -7.141 1.00 95.06 101 TYR A O 1
ATOM 830 N N . LYS A 1 102 ? -4.037 -5.379 -8.647 1.00 96.06 102 LYS A N 1
ATOM 831 C CA . LYS A 1 102 ? -4.622 -6.471 -7.854 1.00 96.06 102 LYS A CA 1
ATOM 832 C C . LYS A 1 102 ? -3.870 -6.626 -6.536 1.00 96.06 102 LYS A C 1
ATOM 834 O O . LYS A 1 102 ? -4.477 -6.683 -5.473 1.00 96.06 102 LYS A O 1
ATOM 839 N N . PHE A 1 103 ? -2.542 -6.638 -6.610 1.00 96.69 103 PHE A N 1
ATOM 840 C CA . PHE A 1 103 ? -1.689 -6.791 -5.443 1.00 96.69 103 PHE A CA 1
ATOM 841 C C . PHE A 1 103 ? -1.784 -5.599 -4.478 1.00 96.69 103 PHE A C 1
ATOM 843 O O . PHE A 1 103 ? -1.960 -5.794 -3.278 1.00 96.69 103 PHE A O 1
ATOM 850 N N . TRP A 1 104 ? -1.775 -4.371 -4.995 1.00 97.50 104 TRP A N 1
ATOM 851 C CA . TRP A 1 104 ? -2.035 -3.163 -4.214 1.00 97.50 104 TRP A CA 1
ATOM 852 C C . TRP A 1 104 ? -3.407 -3.217 -3.532 1.00 97.50 104 TRP A C 1
ATOM 854 O O . TRP A 1 104 ? -3.510 -2.944 -2.337 1.00 97.50 104 TRP A O 1
ATOM 864 N N . GLY A 1 105 ? -4.438 -3.659 -4.259 1.00 97.31 105 GLY A N 1
ATOM 865 C CA . GLY A 1 105 ? -5.779 -3.870 -3.721 1.00 97.31 105 GLY A CA 1
ATOM 866 C C . GLY A 1 105 ? -5.803 -4.858 -2.553 1.00 97.31 105 GLY A C 1
ATOM 867 O O . GLY A 1 105 ? -6.459 -4.587 -1.552 1.00 97.31 105 GLY A O 1
ATOM 868 N N . TYR A 1 106 ? -5.038 -5.954 -2.618 1.00 97.38 106 TYR A N 1
ATOM 869 C CA . TYR A 1 106 ? -4.893 -6.876 -1.485 1.00 97.38 106 TYR A CA 1
ATOM 870 C C . TYR A 1 106 ? -4.232 -6.216 -0.268 1.00 97.38 106 TYR A C 1
ATOM 872 O O . TYR A 1 106 ? -4.713 -6.397 0.851 1.00 97.38 106 TYR A O 1
ATOM 880 N N . CYS A 1 107 ? -3.169 -5.430 -0.465 1.00 98.06 107 CYS A N 1
ATOM 881 C CA . CYS A 1 107 ? -2.495 -4.720 0.625 1.00 98.06 107 CYS A CA 1
ATOM 882 C C . CYS A 1 107 ? -3.428 -3.705 1.301 1.00 98.06 107 CYS A C 1
ATOM 884 O O . CYS A 1 107 ? -3.613 -3.751 2.517 1.00 98.06 107 CYS A O 1
ATOM 886 N N . ILE A 1 108 ? -4.071 -2.831 0.521 1.00 98.19 108 ILE A N 1
ATOM 887 C CA . ILE A 1 108 ? -5.008 -1.830 1.048 1.00 98.19 108 ILE A CA 1
ATOM 888 C C . ILE A 1 108 ? -6.241 -2.496 1.661 1.00 98.19 108 ILE A C 1
ATOM 890 O O . ILE A 1 108 ? -6.663 -2.116 2.750 1.00 98.19 108 ILE A O 1
ATOM 894 N N . GLY A 1 109 ? -6.788 -3.531 1.023 1.00 98.19 109 GLY A N 1
ATOM 895 C CA . GLY A 1 109 ? -7.912 -4.299 1.555 1.00 98.19 109 GLY A CA 1
ATOM 896 C C . GLY A 1 109 ? -7.596 -4.930 2.912 1.00 98.19 109 GLY A C 1
ATOM 897 O O . GLY A 1 109 ? -8.406 -4.845 3.833 1.00 98.19 109 GLY A O 1
ATOM 898 N N . ASN A 1 110 ? -6.394 -5.489 3.083 1.00 97.94 110 ASN A N 1
ATOM 899 C CA . ASN A 1 110 ? -5.934 -6.016 4.369 1.00 97.94 110 ASN A CA 1
ATOM 900 C C . ASN A 1 110 ? -5.817 -4.917 5.441 1.00 97.94 110 ASN A C 1
ATOM 902 O O . ASN A 1 110 ? -6.263 -5.107 6.578 1.00 97.94 110 ASN A O 1
ATOM 906 N N . MET A 1 111 ? -5.278 -3.748 5.083 1.00 97.94 111 MET A N 1
ATOM 907 C CA . MET A 1 111 ? -5.231 -2.599 5.988 1.00 97.94 111 MET A CA 1
ATOM 908 C C . MET A 1 111 ? -6.636 -2.151 6.402 1.00 97.94 111 MET A C 1
ATOM 910 O O . MET A 1 111 ? -6.906 -1.970 7.587 1.00 97.94 111 MET A O 1
ATOM 914 N N . LEU A 1 112 ? -7.562 -2.008 5.454 1.00 97.62 112 LEU A N 1
ATOM 915 C CA . LEU A 1 112 ? -8.944 -1.6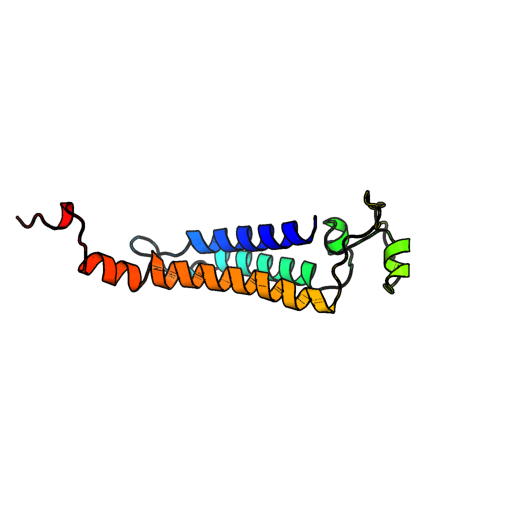20 5.740 1.00 97.62 112 LEU A CA 1
ATOM 916 C C . LEU A 1 112 ? -9.636 -2.641 6.650 1.00 97.62 112 LEU A C 1
ATOM 918 O O . LEU A 1 112 ? -10.227 -2.258 7.658 1.00 97.62 112 LEU A O 1
ATOM 922 N N . ALA A 1 113 ? -9.507 -3.935 6.350 1.00 97.88 113 ALA A N 1
ATOM 923 C CA . ALA A 1 113 ? -10.099 -5.007 7.144 1.00 97.88 113 ALA A CA 1
ATOM 924 C C . ALA A 1 113 ? -9.606 -4.994 8.601 1.00 97.88 113 ALA A C 1
ATOM 926 O O . ALA A 1 113 ? -10.403 -5.126 9.529 1.00 97.88 113 ALA A O 1
ATOM 927 N N . THR A 1 114 ? -8.307 -4.782 8.818 1.00 96.69 114 THR A N 1
ATOM 928 C CA . THR A 1 114 ? -7.727 -4.726 10.170 1.00 96.69 114 THR A CA 1
ATOM 929 C C . THR A 1 114 ? -8.152 -3.471 10.938 1.0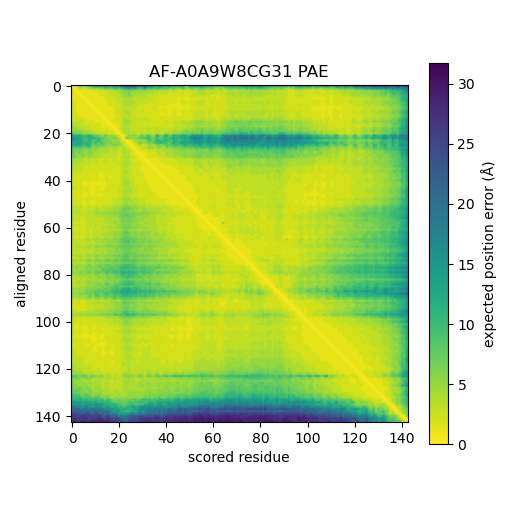0 96.69 114 THR A C 1
ATOM 931 O O . THR A 1 114 ? -8.478 -3.572 12.121 1.00 96.69 114 THR A O 1
ATOM 934 N N . ASN A 1 115 ? -8.257 -2.310 10.283 1.00 95.44 115 ASN A N 1
ATOM 935 C CA . ASN A 1 115 ? -8.805 -1.104 10.916 1.00 95.44 115 ASN A CA 1
ATOM 936 C C . ASN A 1 115 ? -10.285 -1.281 11.294 1.00 95.44 115 ASN A C 1
ATOM 938 O O . ASN A 1 115 ? -10.679 -0.957 12.416 1.00 95.44 115 ASN A O 1
ATOM 942 N N . LEU A 1 116 ? -11.102 -1.855 10.402 1.00 95.75 116 LEU A N 1
ATOM 943 C CA . LEU A 1 116 ? -12.505 -2.170 10.690 1.00 95.75 116 LEU A CA 1
ATOM 944 C C . LEU A 1 116 ? -12.632 -3.152 11.856 1.00 95.75 116 LEU A C 1
ATOM 946 O O . LEU A 1 116 ? -13.457 -2.940 12.742 1.00 95.75 116 LEU A O 1
ATOM 950 N N . TRP A 1 117 ? -11.789 -4.184 11.906 1.00 95.56 117 TRP A N 1
ATOM 951 C CA . TRP A 1 117 ? -11.736 -5.111 13.034 1.00 95.56 117 TRP A CA 1
ATOM 952 C C . TRP A 1 117 ? -11.423 -4.389 14.350 1.00 95.56 117 TRP A C 1
ATOM 954 O O . TRP A 1 117 ? -12.134 -4.556 15.343 1.00 95.56 117 TRP A O 1
ATOM 964 N N . GLN A 1 118 ? -10.401 -3.533 14.364 1.00 94.06 118 GLN A N 1
ATOM 965 C CA . GLN A 1 118 ? -10.021 -2.785 15.559 1.00 94.06 118 GLN A CA 1
ATOM 966 C C . GLN A 1 118 ? -11.148 -1.858 16.038 1.00 94.06 118 GLN A C 1
ATOM 968 O O . GLN A 1 118 ? -11.460 -1.814 17.231 1.00 94.06 118 GLN A O 1
ATOM 973 N N . VAL A 1 119 ? -11.790 -1.132 15.121 1.00 91.94 119 VAL A N 1
ATOM 974 C CA . VAL A 1 119 ? -12.853 -0.179 15.460 1.00 91.94 119 VAL A CA 1
ATOM 975 C C . VAL A 1 119 ? -14.141 -0.892 15.859 1.00 91.94 119 VAL A C 1
ATOM 977 O O . VAL A 1 119 ? -14.713 -0.558 16.892 1.00 91.94 119 VAL A O 1
ATOM 980 N N . LEU A 1 120 ? -14.603 -1.882 15.094 1.00 94.50 120 LEU A N 1
ATOM 981 C CA . LEU A 1 120 ? -15.905 -2.518 15.310 1.00 94.50 120 LEU A CA 1
ATOM 982 C C . LEU A 1 120 ? -15.860 -3.612 16.381 1.00 94.50 120 LEU A C 1
ATOM 984 O O . LEU A 1 120 ? -16.779 -3.725 17.200 1.00 94.50 120 LEU A O 1
ATOM 988 N N . VAL A 1 121 ? -14.794 -4.416 16.386 1.00 94.12 121 VAL A N 1
ATOM 989 C CA . VAL A 1 121 ? -14.700 -5.598 17.246 1.00 94.12 121 VAL A CA 1
ATOM 990 C C . VAL A 1 121 ? -14.023 -5.268 18.567 1.00 94.12 121 VAL A C 1
ATOM 992 O O . VAL A 1 121 ? -14.606 -5.485 19.632 1.00 94.12 121 VAL A O 1
ATOM 995 N N . VAL A 1 122 ? -12.811 -4.714 18.502 1.00 90.88 122 VAL A N 1
ATOM 996 C CA . VAL A 1 122 ? -11.976 -4.495 19.692 1.00 90.88 122 VAL A CA 1
ATOM 997 C C . VAL A 1 122 ? -12.451 -3.288 20.495 1.00 90.88 122 VAL A C 1
ATOM 999 O O . VAL A 1 122 ? -12.622 -3.389 21.707 1.00 90.88 122 VAL A O 1
ATOM 1002 N N . ASN A 1 123 ? -12.694 -2.150 19.849 1.00 88.62 123 ASN A N 1
ATOM 1003 C CA . ASN A 1 123 ? -13.063 -0.915 20.543 1.00 88.62 123 ASN A CA 1
ATOM 1004 C C . ASN A 1 123 ? -14.575 -0.649 20.570 1.00 88.62 123 ASN A C 1
ATOM 1006 O O . ASN A 1 123 ? -15.058 0.011 21.484 1.00 88.62 123 ASN A O 1
ATOM 1010 N N . GLY A 1 124 ? -15.324 -1.163 19.600 1.00 88.50 124 GLY A N 1
ATOM 1011 C CA . GLY A 1 124 ? -16.685 -0.708 19.339 1.00 88.50 124 GLY A CA 1
ATOM 1012 C C . GLY A 1 124 ? -17.803 -1.63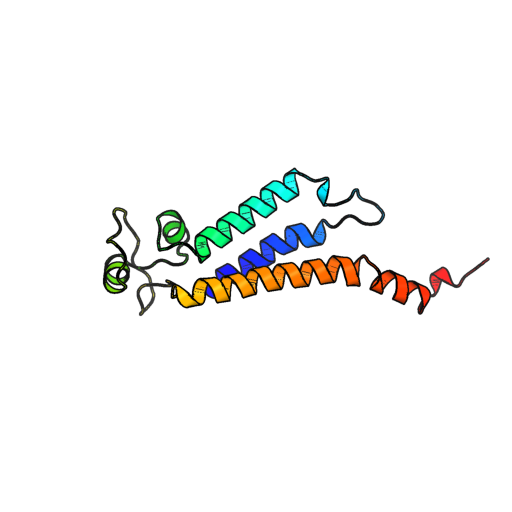4 19.839 1.00 88.50 124 GLY A C 1
ATOM 1013 O O . GLY A 1 124 ? -17.787 -2.102 20.991 1.00 88.50 124 GLY A O 1
ATOM 1014 N N . PRO A 1 125 ? -18.845 -1.849 19.012 1.00 92.62 125 PRO A N 1
ATOM 1015 C CA . PRO A 1 125 ? -20.094 -2.471 19.436 1.00 92.62 125 PRO A CA 1
ATOM 1016 C C . PRO A 1 125 ? -19.931 -3.916 19.901 1.00 92.62 125 PRO A C 1
ATOM 1018 O O . PRO A 1 125 ? -20.574 -4.291 20.880 1.00 92.62 125 PRO A O 1
ATOM 1021 N N . VAL A 1 126 ? -19.060 -4.720 19.278 1.00 93.62 126 VAL A N 1
ATOM 1022 C CA . VAL A 1 126 ? -18.924 -6.139 19.657 1.00 93.62 126 VAL A CA 1
ATOM 1023 C C . VAL A 1 126 ? -18.387 -6.265 21.079 1.00 93.62 126 VAL A C 1
ATOM 1025 O O . VAL A 1 126 ? -18.976 -6.976 21.895 1.00 93.62 126 VAL A O 1
ATOM 1028 N N . ARG A 1 127 ? -17.336 -5.514 21.433 1.00 90.38 127 ARG A N 1
ATOM 1029 C CA . ARG A 1 127 ? -16.839 -5.451 22.815 1.00 90.38 127 ARG A CA 1
ATOM 1030 C C . ARG A 1 127 ? -17.932 -5.009 23.782 1.00 90.38 127 ARG A C 1
ATOM 1032 O O . ARG A 1 127 ? -18.070 -5.588 24.858 1.00 90.38 127 ARG A O 1
ATOM 1039 N N . SER A 1 128 ? -18.704 -3.991 23.419 1.00 89.75 128 SER A N 1
ATOM 1040 C CA . SER A 1 128 ? -19.768 -3.455 24.275 1.00 89.75 128 SER A CA 1
ATOM 1041 C C . SER A 1 128 ? -20.885 -4.477 24.505 1.00 89.75 128 SER A C 1
ATOM 1043 O O . SER A 1 128 ? -21.334 -4.665 25.636 1.00 89.75 128 SER A O 1
ATOM 1045 N N . PHE A 1 129 ? -21.280 -5.194 23.455 1.00 92.44 129 PHE A N 1
ATOM 1046 C 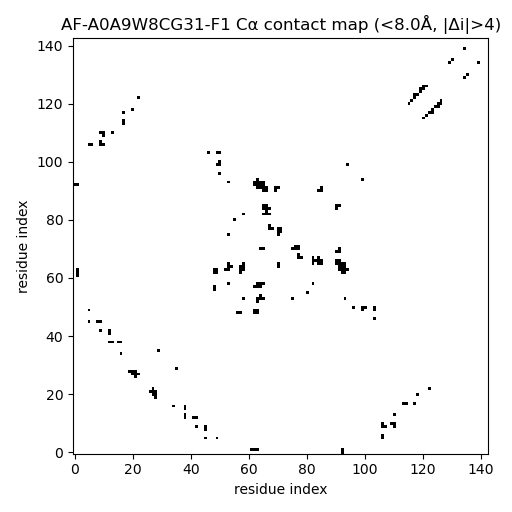CA . PHE A 1 129 ? -22.243 -6.287 23.517 1.00 92.44 129 PHE A CA 1
ATOM 1047 C C . PHE A 1 129 ? -21.739 -7.443 24.391 1.00 92.44 129 PHE A C 1
ATOM 1049 O O . PHE A 1 129 ? -22.429 -7.870 25.320 1.00 92.44 129 PHE A O 1
ATOM 1056 N N . LEU A 1 130 ? -20.506 -7.906 24.164 1.00 92.25 130 LEU A N 1
ATOM 1057 C CA . LEU A 1 130 ? -19.904 -8.993 24.938 1.00 92.25 130 LEU A CA 1
ATOM 1058 C C . LEU A 1 130 ? -19.737 -8.628 26.418 1.00 92.25 130 LEU A C 1
ATOM 1060 O O . LEU A 1 130 ? -20.000 -9.466 27.277 1.00 92.25 130 LEU A O 1
ATOM 1064 N N . ARG A 1 131 ? -19.386 -7.374 26.738 1.00 88.56 131 ARG A N 1
ATOM 1065 C CA . ARG A 1 131 ? -19.302 -6.888 28.127 1.00 88.56 131 ARG A CA 1
ATOM 1066 C C . ARG A 1 131 ? -20.646 -6.931 28.854 1.00 88.56 131 ARG A C 1
ATOM 1068 O O . ARG A 1 131 ? -20.658 -7.234 30.043 1.00 88.56 131 ARG A O 1
ATOM 1075 N N . LYS A 1 132 ? -21.753 -6.639 28.161 1.00 89.00 132 LYS A N 1
ATOM 1076 C CA . LYS A 1 132 ? -23.111 -6.734 28.726 1.00 89.00 132 LYS A CA 1
ATOM 1077 C C . LYS A 1 132 ? -23.532 -8.191 28.920 1.00 89.00 132 LYS A C 1
ATOM 1079 O O . LYS A 1 132 ? -24.052 -8.541 29.971 1.00 89.00 132 LYS A O 1
ATOM 1084 N N . LYS A 1 133 ? -23.271 -9.047 27.925 1.00 92.31 133 LYS A N 1
ATOM 1085 C CA . LYS A 1 133 ? -23.681 -10.461 27.942 1.00 92.31 133 LYS A CA 1
ATOM 1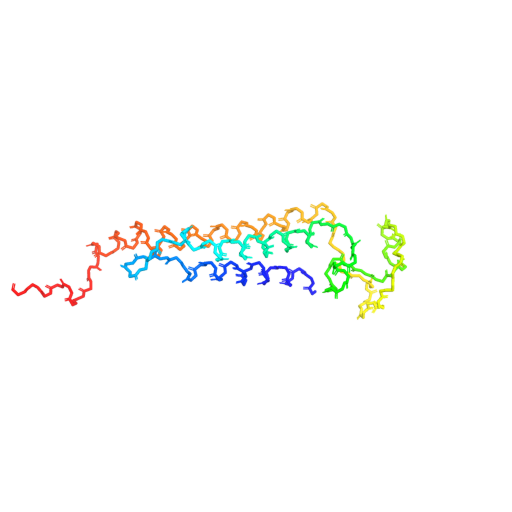086 C C . LYS A 1 133 ? -22.854 -11.313 28.908 1.00 92.31 133 LYS A C 1
ATOM 1088 O O . LYS A 1 133 ? -23.384 -12.237 29.516 1.00 92.31 133 LYS A O 1
ATOM 1093 N N . ARG A 1 134 ? -21.553 -11.033 29.041 1.00 89.56 134 ARG A N 1
ATOM 1094 C CA . ARG A 1 134 ? -20.621 -11.762 29.916 1.00 89.56 134 ARG A CA 1
ATOM 1095 C C . ARG A 1 134 ? -19.758 -10.793 30.734 1.00 89.56 134 ARG A C 1
ATOM 1097 O O . ARG A 1 134 ? -18.583 -10.597 30.420 1.00 89.56 134 ARG A O 1
ATOM 1104 N N . PRO A 1 135 ? -20.320 -10.188 31.795 1.00 84.94 135 PRO A N 1
ATOM 1105 C CA . PRO A 1 135 ? -19.561 -9.294 32.657 1.00 84.94 135 PRO A CA 1
ATOM 1106 C C . PRO A 1 135 ? -18.473 -10.060 33.420 1.00 84.94 135 PRO A C 1
ATOM 1108 O O . PRO A 1 135 ? -18.673 -11.196 33.865 1.00 84.94 135 PRO A O 1
ATOM 1111 N N . LEU A 1 136 ? -17.317 -9.414 33.594 1.00 82.88 136 LEU A N 1
ATOM 1112 C CA . LEU A 1 136 ? -16.212 -9.936 34.400 1.00 82.88 136 LEU A CA 1
ATOM 1113 C C . LEU A 1 136 ? -16.685 -10.187 35.838 1.00 82.88 136 LEU A C 1
ATOM 1115 O O . LEU A 1 136 ? -17.431 -9.377 36.383 1.00 82.88 136 LEU A O 1
ATOM 1119 N N . ARG A 1 137 ? -16.208 -11.263 36.481 1.00 78.69 137 ARG A N 1
ATOM 1120 C CA . ARG A 1 137 ? -16.593 -11.616 37.865 1.00 78.69 137 ARG A CA 1
ATOM 1121 C C . ARG A 1 137 ? -16.396 -10.454 38.847 1.00 78.69 137 ARG A C 1
ATOM 1123 O O . ARG A 1 137 ? -17.275 -10.207 39.658 1.00 78.69 137 ARG A O 1
ATOM 1130 N N . ARG A 1 138 ? -15.321 -9.671 38.690 1.00 77.19 138 ARG A N 1
ATOM 1131 C CA . ARG A 1 138 ? -15.054 -8.471 39.508 1.00 77.19 138 ARG A CA 1
ATOM 1132 C C . ARG A 1 138 ? -16.115 -7.365 39.404 1.00 77.19 138 ARG A C 1
ATOM 1134 O O . ARG A 1 138 ? -16.206 -6.545 40.298 1.00 77.19 138 ARG A O 1
ATOM 1141 N N . LEU A 1 139 ? -16.898 -7.326 38.321 1.00 68.19 139 LEU A N 1
ATOM 1142 C CA . LEU A 1 139 ? -18.002 -6.371 38.139 1.00 68.19 139 LEU A CA 1
ATOM 1143 C C . LEU A 1 139 ? -19.345 -6.923 38.649 1.00 68.19 139 LEU A C 1
ATOM 1145 O O . LEU A 1 139 ? -20.339 -6.205 38.615 1.00 68.19 139 LEU A O 1
ATOM 1149 N N . LYS A 1 140 ? -19.401 -8.196 39.071 1.00 62.47 140 LYS A N 1
ATOM 1150 C CA . LYS A 1 140 ? -20.609 -8.817 39.638 1.00 62.47 140 LYS A CA 1
ATOM 1151 C C . LYS A 1 140 ? -20.760 -8.571 41.138 1.00 62.47 140 LYS A C 1
ATOM 1153 O O . LYS A 1 140 ? -21.846 -8.794 41.658 1.00 62.47 140 LYS A O 1
ATOM 1158 N N . VAL A 1 141 ? -19.702 -8.132 41.818 1.00 55.53 141 VAL A N 1
ATOM 1159 C CA . VAL A 1 141 ? -19.775 -7.743 43.228 1.00 55.53 141 VAL A CA 1
ATOM 1160 C C . VAL A 1 141 ? -20.398 -6.350 43.278 1.00 55.53 141 VAL A C 1
ATOM 1162 O O . VAL A 1 141 ? -19.711 -5.346 43.111 1.00 55.53 141 VAL A O 1
ATOM 1165 N N . LYS A 1 142 ? -21.724 -6.300 43.406 1.00 56.53 142 LYS A N 1
ATOM 1166 C CA . LYS A 1 142 ? -22.398 -5.127 43.960 1.00 56.53 142 LYS A CA 1
ATOM 1167 C C . LYS A 1 142 ? -22.318 -5.270 45.481 1.00 56.53 142 LYS A C 1
ATOM 1169 O O . LYS A 1 142 ? -22.694 -6.328 45.982 1.00 56.53 142 LYS A O 1
ATOM 1174 N N . LEU A 1 143 ? -21.748 -4.261 46.146 1.00 44.66 143 LEU A N 1
ATOM 1175 C CA . LEU A 1 143 ? -21.937 -4.032 47.582 1.00 44.66 143 LEU A CA 1
ATOM 1176 C C . LEU A 1 143 ? -23.432 -3.883 47.875 1.00 44.66 143 LEU A C 1
ATOM 1178 O O . LEU A 1 143 ? -24.114 -3.257 47.025 1.00 44.66 143 LEU A O 1
#

Foldseek 3Di:
DQLVVLLVQLVVLLVLLLVQQDADPDDGSVVPVVNVVVSVVSLVVSLCLLQPADDPVVQVVLHQFFAQVLCVVVVHPRDPDDHDFDPDPSRHDHDDNVVSVVSSCVSVVVSVVSNCCSDPCVRHDVVVVCCVVDPDPVVVDDD

Radius of gyration: 21.82 Å; Cα contacts (8 Å, |Δi|>4): 122; chains: 1; bounding box: 48×31×70 Å

pLDDT: mean 91.15, std 8.45, range [44.66, 98.19]

Organism: NCBI:txid1052880

Nearest PDB structures (foldseek):
  7m5y-assembly1_A  TM=8.044E-01  e=3.104E-02  Homo sapiens
  3pwq-assembly5_K  TM=3.383E-01  e=9.246E+00  Escherichia coli str. K-12 substr. MG1655

Mean predicted aligned error: 5.46 Å

Secondary structure (DSSP, 8-state):
-HHHHHHHHHHHHHHHHHTT---SSS--GGG-HHHHHHHHHHHHHHHHHHHSPS-HHHHHTTSS-B-HHHHHHTTPPPPSS--PPPSSTTSB-PPPHHHHHHHHHHHHHHHHHHHHIIIIIIISHHHHHHHHHS--GGGS---

Solvent-accessible surface area (backbone atoms only — not comparable to full-atom values): 8335 Å² total; per-residue (Å²): 113,49,69,60,51,52,50,53,50,54,51,52,58,44,48,63,54,61,78,50,63,39,66,94,90,44,71,58,45,87,76,42,55,70,59,51,52,53,48,50,51,51,52,50,52,53,48,46,47,58,64,50,73,71,40,74,69,26,45,74,72,64,29,35,24,48,15,53,72,51,38,36,77,73,72,43,80,70,67,95,64,93,60,77,76,47,97,49,97,77,24,56,55,60,68,57,76,83,52,31,60,58,52,49,48,52,49,52,50,51,48,50,53,52,50,50,44,46,48,42,43,68,70,29,61,51,39,55,51,47,46,70,77,58,62,57,72,84,75,66,70,73,131

Sequence (143 aa):
ASIISFISTFQFINNGLLFNYGHLHRAAWYRNYMLLIVWAFLVIFMSYMLLADPNRIGCAFRLNCGTPSVLESLGYPKPTWYIEPYNNILGHNVIPKASRYKFWGYCIGNMLATNLWQVLVVNGPVRSFLRKKRPLRRLKVKL